Protein AF-A0A7Y5LWD9-F1 (afdb_monomer)

Solvent-accessible surface area (backbone atoms only — not comparable to full-atom values): 9262 Å² total; per-residue (Å²): 144,71,67,71,62,54,54,54,53,51,53,52,52,52,51,53,52,51,50,48,66,66,46,44,62,55,53,50,66,75,72,51,78,76,96,80,58,68,67,54,58,55,52,51,52,53,53,57,58,59,61,57,63,60,64,66,59,60,58,64,62,68,70,67,80,68,74,78,78,76,84,79,78,91,72,81,89,80,76,89,75,74,84,72,80,77,86,61,84,90,64,80,58,95,77,61,45,60,67,54,40,52,49,50,25,51,55,25,51,76,68,65,37,29,59,63,19,38,53,40,38,49,52,30,36,73,75,31,61,88,37,74,57,20,56,52,36,62,74,45,41,65,59,33,48,56,49,39,75,75,112

pLDDT: mean 72.08, std 19.01, range [40.81, 95.5]

Secondary structure (DSSP, 8-state):
--SHHHHHHHHHHHHHHHHHHHHHHHHHHHH---TT-THHHHHHHHHHHHHHHHHHHHHHHHTTS-----------------------TT---TT--HHHHHHHHHHHHHTT-HHHHHHHHHHHHHH-TTSHHHHHHHHHHHHHHHHHHH-

Structure (mmCIF, N/CA/C/O backbone):
data_AF-A0A7Y5LWD9-F1
#
_entry.id   AF-A0A7Y5LWD9-F1
#
loop_
_atom_site.group_PDB
_atom_site.id
_atom_site.type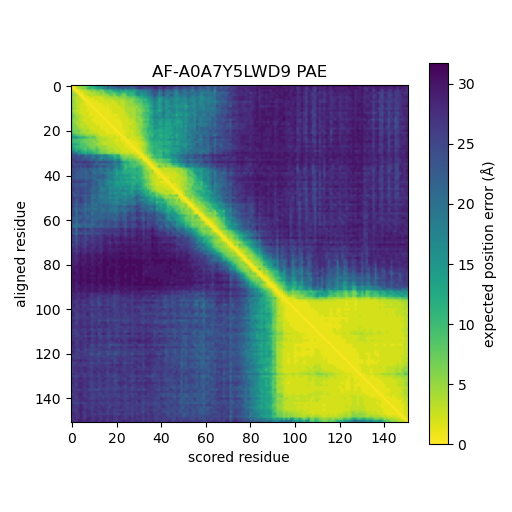_symbol
_atom_site.label_atom_id
_atom_site.label_alt_id
_atom_site.label_comp_id
_atom_site.label_asym_id
_atom_site.label_entity_id
_atom_site.label_seq_id
_atom_site.pdbx_PDB_ins_code
_atom_site.Cartn_x
_atom_site.Cartn_y
_atom_site.Cartn_z
_atom_site.occupancy
_atom_site.B_iso_or_equiv
_atom_site.auth_seq_id
_atom_site.auth_comp_id
_atom_site.auth_asym_id
_atom_site.auth_atom_id
_atom_site.pdbx_PDB_model_num
ATOM 1 N N . MET A 1 1 ? 28.556 -19.874 26.754 1.00 56.81 1 MET A N 1
ATOM 2 C CA . MET A 1 1 ? 27.466 -20.581 27.459 1.00 56.81 1 MET A CA 1
ATOM 3 C C . MET A 1 1 ? 26.129 -19.807 27.447 1.00 56.81 1 MET A C 1
ATOM 5 O O . MET A 1 1 ? 25.475 -19.785 28.466 1.00 56.81 1 MET A O 1
ATOM 9 N N . ARG A 1 2 ? 25.691 -19.160 26.341 1.00 56.38 2 ARG A N 1
ATOM 10 C CA . ARG A 1 2 ? 24.376 -18.448 26.298 1.00 56.38 2 ARG A CA 1
ATOM 11 C C . ARG A 1 2 ? 23.662 -18.389 24.928 1.00 56.38 2 ARG A C 1
ATOM 13 O O . ARG A 1 2 ? 22.727 -17.622 24.764 1.00 56.38 2 ARG A O 1
ATOM 20 N N . ARG A 1 3 ? 24.092 -19.155 23.914 1.00 55.94 3 ARG A N 1
ATOM 21 C CA . ARG A 1 3 ? 23.365 -19.238 22.620 1.00 55.94 3 ARG A CA 1
ATOM 22 C C . ARG A 1 3 ? 22.428 -20.448 22.549 1.00 55.94 3 ARG A C 1
ATOM 24 O O . ARG A 1 3 ? 21.349 -20.339 21.987 1.00 55.94 3 ARG A O 1
ATOM 31 N N . ALA A 1 4 ? 22.810 -21.563 23.176 1.00 61.28 4 ALA A N 1
ATOM 32 C CA . ALA A 1 4 ? 21.995 -22.777 23.209 1.00 61.28 4 ALA A CA 1
ATOM 33 C C . ALA A 1 4 ? 20.732 -22.622 24.078 1.00 61.28 4 ALA A C 1
ATOM 35 O O . ALA A 1 4 ? 19.678 -23.106 23.695 1.00 61.28 4 ALA A O 1
ATOM 36 N N . GLU A 1 5 ? 20.814 -21.891 25.195 1.00 66.19 5 GLU A N 1
ATOM 37 C CA . GLU A 1 5 ? 19.674 -21.682 26.105 1.00 66.19 5 GLU A CA 1
ATOM 38 C C . GLU A 1 5 ? 18.588 -20.785 25.496 1.00 66.19 5 GLU A C 1
ATOM 40 O O . GLU A 1 5 ? 17.401 -21.007 25.715 1.00 66.19 5 GLU A O 1
ATOM 45 N N . ALA A 1 6 ? 18.974 -19.803 24.674 1.00 68.06 6 ALA A N 1
ATOM 46 C CA . ALA A 1 6 ? 18.013 -18.935 24.000 1.00 68.06 6 ALA A CA 1
ATOM 47 C C . ALA A 1 6 ? 17.120 -19.732 23.031 1.00 68.06 6 ALA A C 1
ATOM 49 O O . ALA A 1 6 ? 15.909 -19.529 23.002 1.00 68.06 6 ALA A O 1
ATOM 50 N N . ALA A 1 7 ? 17.698 -20.681 22.287 1.00 70.69 7 ALA A N 1
ATOM 51 C CA . ALA A 1 7 ? 16.959 -21.491 21.320 1.00 70.69 7 ALA A CA 1
ATOM 52 C C . ALA A 1 7 ? 15.895 -22.381 21.985 1.00 70.69 7 ALA A C 1
ATOM 54 O O . ALA A 1 7 ? 14.776 -22.485 21.482 1.00 70.69 7 ALA A O 1
ATOM 55 N N . THR A 1 8 ? 16.202 -22.975 23.141 1.00 78.12 8 THR A N 1
ATOM 56 C CA . THR A 1 8 ? 15.238 -23.778 23.907 1.00 78.12 8 THR A CA 1
ATOM 57 C C . THR A 1 8 ? 14.113 -22.929 24.485 1.00 78.12 8 THR A C 1
ATOM 59 O O . THR A 1 8 ? 12.958 -23.343 24.417 1.00 78.12 8 THR A O 1
ATOM 62 N N . PHE A 1 9 ? 14.409 -21.724 24.982 1.00 78.69 9 PHE A N 1
ATOM 63 C CA . PHE A 1 9 ? 13.369 -20.799 25.442 1.00 78.69 9 PHE A CA 1
ATOM 64 C C . PHE A 1 9 ? 12.397 -20.420 24.319 1.00 78.69 9 PHE A C 1
ATOM 66 O O . PHE A 1 9 ? 11.184 -20.474 24.522 1.00 78.69 9 PHE A O 1
ATOM 73 N N . PHE A 1 10 ? 12.904 -20.111 23.121 1.00 79.00 10 PHE A N 1
ATOM 74 C CA . PHE A 1 10 ? 12.049 -19.808 21.970 1.00 79.00 10 PHE A CA 1
ATOM 75 C C . PHE A 1 10 ? 11.196 -21.006 21.544 1.00 79.00 10 PHE A C 1
ATOM 77 O O . PHE A 1 10 ? 10.009 -20.835 21.273 1.00 79.00 10 PHE A O 1
ATOM 84 N N . ALA A 1 11 ? 11.760 -22.216 21.536 1.00 80.06 11 ALA A N 1
ATOM 85 C CA . ALA A 1 11 ? 11.021 -23.424 21.177 1.00 80.06 11 ALA A CA 1
ATOM 86 C C . ALA A 1 11 ? 9.883 -23.732 22.168 1.00 80.06 11 ALA A C 1
ATOM 88 O O . ALA A 1 11 ? 8.767 -24.044 21.751 1.00 80.06 11 ALA A O 1
ATOM 89 N N . VAL A 1 12 ? 10.136 -23.593 23.474 1.00 86.38 12 VAL A N 1
ATOM 90 C CA . VAL A 1 12 ? 9.121 -23.817 24.518 1.00 86.38 12 VAL A CA 1
ATOM 91 C C . VAL A 1 12 ? 8.019 -22.761 24.446 1.00 86.38 12 VAL A C 1
ATOM 93 O O . VAL A 1 12 ? 6.838 -23.101 24.514 1.00 86.38 12 VAL A O 1
ATOM 96 N N . LEU A 1 13 ? 8.382 -21.490 24.254 1.00 86.00 13 LEU A N 1
ATOM 97 C CA . LEU A 1 13 ? 7.414 -20.399 24.159 1.00 86.00 13 LEU A CA 1
ATOM 98 C C . LEU A 1 13 ? 6.533 -20.534 22.907 1.00 86.00 13 LEU A C 1
ATOM 100 O O . LEU A 1 13 ? 5.315 -20.385 22.994 1.00 86.00 13 LEU A O 1
ATOM 104 N N . ALA A 1 14 ? 7.128 -20.895 21.765 1.00 83.75 14 ALA A N 1
ATOM 105 C CA . ALA A 1 14 ? 6.396 -21.165 20.530 1.00 83.75 14 ALA A CA 1
ATOM 106 C C . ALA A 1 14 ? 5.431 -22.353 20.683 1.00 83.75 14 ALA A C 1
ATOM 108 O O . ALA A 1 14 ? 4.276 -22.261 20.266 1.00 83.75 14 ALA A O 1
ATOM 109 N N . GLY A 1 15 ? 5.865 -23.436 21.337 1.00 87.69 15 GLY A N 1
ATOM 110 C CA . GLY A 1 15 ? 5.011 -24.590 21.627 1.00 87.69 15 GLY A CA 1
ATOM 111 C C . GLY A 1 15 ? 3.833 -24.246 22.543 1.00 87.69 15 GLY A C 1
ATOM 112 O O . GLY A 1 15 ? 2.701 -24.638 22.265 1.00 87.69 15 GLY A O 1
ATOM 113 N N . ALA A 1 16 ? 4.068 -23.458 23.596 1.00 85.81 16 ALA A N 1
ATOM 114 C CA . ALA A 1 16 ? 3.017 -23.009 24.508 1.00 85.81 16 ALA A CA 1
ATOM 115 C C . ALA A 1 16 ? 2.000 -22.084 23.818 1.00 85.81 16 ALA A C 1
ATOM 117 O O . ALA A 1 16 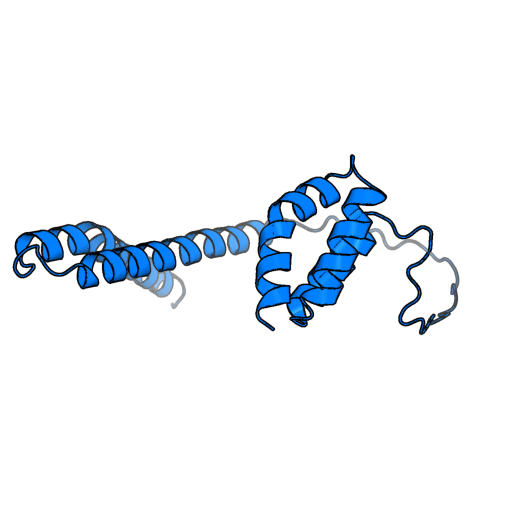? 0.793 -22.248 24.004 1.00 85.81 16 ALA A O 1
ATOM 118 N N . MET A 1 17 ? 2.465 -21.152 22.978 1.00 86.31 17 MET A N 1
ATOM 119 C CA . MET A 1 17 ? 1.579 -20.289 22.190 1.00 86.31 17 MET A CA 1
ATOM 120 C C . MET A 1 17 ? 0.751 -21.089 21.183 1.00 86.31 17 MET A C 1
ATOM 122 O O . MET A 1 17 ? -0.446 -20.845 21.053 1.00 86.31 17 MET A O 1
ATOM 126 N N . PHE A 1 18 ? 1.355 -22.077 20.518 1.00 81.81 18 PHE A N 1
ATOM 127 C CA . PHE A 1 18 ? 0.642 -22.962 19.601 1.00 81.81 18 PHE A CA 1
ATOM 128 C C . PHE A 1 18 ? -0.443 -23.767 20.327 1.00 81.81 18 PHE A C 1
ATOM 130 O O . PHE A 1 18 ? -1.580 -23.837 19.863 1.00 81.81 18 PHE A O 1
ATOM 137 N N . LEU A 1 19 ? -0.131 -24.306 21.509 1.00 82.00 19 LEU A N 1
ATOM 138 C CA . LEU A 1 19 ? -1.099 -25.042 22.320 1.00 82.00 19 LEU A CA 1
ATOM 139 C C . LEU A 1 19 ? -2.279 -24.151 22.742 1.00 82.00 19 LEU A C 1
ATOM 141 O O . LEU A 1 19 ? -3.429 -24.565 22.618 1.00 82.00 19 LEU A O 1
ATOM 145 N N . LEU A 1 20 ? -2.010 -22.915 23.181 1.00 78.06 20 LEU A N 1
ATOM 146 C CA . LEU A 1 20 ? -3.047 -21.936 23.528 1.00 78.06 20 LEU A CA 1
ATOM 147 C C . LEU A 1 20 ? -3.902 -21.542 22.319 1.00 78.06 20 LEU A C 1
ATOM 149 O O . LEU A 1 20 ? -5.113 -21.389 22.452 1.00 78.06 20 LEU A O 1
ATOM 153 N N . MET A 1 21 ? -3.296 -21.422 21.138 1.00 82.12 21 MET A N 1
ATOM 154 C CA . MET A 1 21 ? -4.005 -21.073 19.909 1.00 82.12 21 MET A CA 1
ATOM 155 C C . MET A 1 21 ? -4.946 -22.194 19.444 1.00 82.12 21 MET A C 1
ATOM 157 O O . MET A 1 21 ? -6.048 -21.912 18.981 1.00 82.12 21 MET A O 1
ATOM 161 N N . VAL A 1 22 ? -4.542 -23.461 19.596 1.00 79.56 22 VAL A N 1
ATOM 162 C CA . VAL A 1 22 ? -5.346 -24.623 19.178 1.00 79.56 22 VAL A CA 1
ATOM 163 C C . VAL A 1 22 ? -6.400 -24.995 20.226 1.00 79.56 22 VAL A C 1
ATOM 165 O O . VAL A 1 22 ? -7.535 -25.308 19.874 1.00 79.56 22 VAL A O 1
ATOM 168 N N . MET A 1 23 ? -6.056 -24.950 21.516 1.00 78.44 23 MET A N 1
ATOM 169 C CA . MET A 1 23 ? -6.958 -25.362 22.601 1.00 78.44 23 MET A CA 1
ATOM 170 C C . MET A 1 23 ? -7.850 -24.228 23.116 1.00 78.44 23 MET A C 1
ATOM 172 O O . MET A 1 23 ? -8.925 -24.502 23.646 1.00 78.44 23 MET A O 1
ATOM 176 N N . GLY A 1 24 ? -7.458 -22.964 22.943 1.00 77.31 24 GLY A N 1
ATOM 177 C CA . GLY A 1 24 ? -8.229 -21.797 23.388 1.00 77.31 24 GLY A CA 1
ATOM 178 C C . GLY A 1 24 ? -9.665 -21.756 22.846 1.00 77.31 24 GLY A C 1
ATOM 179 O O . GLY A 1 24 ? -10.595 -21.608 23.641 1.00 77.31 24 GLY A O 1
ATOM 180 N N . PRO A 1 25 ? -9.892 -21.961 21.534 1.00 72.62 25 PRO A N 1
ATOM 181 C CA . PRO A 1 25 ? -11.237 -21.996 20.964 1.00 72.62 25 PRO A CA 1
ATOM 182 C C . PRO A 1 25 ? -12.084 -23.152 21.506 1.00 72.62 25 PRO A C 1
ATOM 184 O O . PRO A 1 25 ? -13.268 -22.969 21.772 1.00 72.62 25 PRO A O 1
ATOM 187 N N . VAL A 1 26 ? -11.479 -24.327 21.720 1.00 74.44 26 VAL A N 1
ATOM 188 C CA . VAL A 1 26 ? -12.167 -25.507 22.273 1.00 74.44 26 VAL A CA 1
ATOM 189 C C . VAL A 1 26 ? -12.585 -25.255 23.721 1.00 74.44 26 VAL A C 1
ATOM 191 O O . VAL A 1 26 ? -13.698 -25.596 24.112 1.00 74.44 26 VAL A O 1
ATOM 194 N N . PHE A 1 27 ? -11.728 -24.601 24.506 1.00 72.44 27 PHE A N 1
ATOM 195 C CA . PHE A 1 27 ? -12.013 -24.263 25.899 1.00 72.44 27 PHE A CA 1
ATOM 196 C C . PHE A 1 27 ? -13.117 -23.204 26.021 1.00 72.44 27 PHE A C 1
ATOM 198 O O . PHE A 1 27 ? -14.021 -23.341 26.842 1.00 72.44 27 PHE A O 1
ATOM 205 N N . LEU A 1 28 ? -13.095 -22.186 25.153 1.00 67.50 28 LEU A N 1
ATOM 206 C CA . LEU A 1 28 ? -14.156 -21.178 25.057 1.00 67.50 28 LEU A CA 1
ATOM 207 C C . LEU A 1 28 ? -15.486 -21.773 24.583 1.00 67.50 28 LEU A C 1
ATOM 209 O O . LEU A 1 28 ? -16.540 -21.309 25.004 1.00 67.50 28 LEU A O 1
ATOM 213 N N . TYR A 1 29 ? -15.449 -22.808 23.744 1.00 66.25 29 TYR A N 1
ATOM 214 C CA . TYR A 1 29 ? -16.648 -23.514 23.297 1.00 66.25 29 TYR A CA 1
ATOM 215 C C . TYR A 1 29 ? -17.215 -24.449 24.379 1.00 66.25 29 TYR A C 1
ATOM 217 O O . TYR A 1 29 ? -18.428 -24.545 24.531 1.00 66.25 29 TYR A O 1
ATOM 225 N N . ALA A 1 30 ? -16.352 -25.110 25.159 1.00 68.88 30 ALA A N 1
ATOM 226 C CA . ALA A 1 30 ? -16.757 -26.045 26.211 1.00 68.88 30 ALA A CA 1
ATOM 227 C C . ALA A 1 30 ? -17.245 -25.357 27.501 1.00 68.88 30 ALA A C 1
ATOM 229 O O . ALA A 1 30 ? -18.069 -25.927 28.214 1.00 68.88 30 ALA A O 1
ATOM 230 N N . PHE A 1 31 ? -16.757 -24.147 27.801 1.00 68.81 31 PHE A N 1
ATOM 231 C CA . PHE A 1 31 ? -17.071 -23.411 29.036 1.00 68.81 31 PHE A CA 1
ATOM 232 C C . PHE A 1 31 ? -17.699 -22.023 28.801 1.00 68.81 31 PHE A C 1
ATOM 234 O O . PHE A 1 31 ? -17.838 -21.240 29.741 1.00 68.81 31 PHE A O 1
ATOM 241 N N . GLY A 1 32 ? -18.076 -21.695 27.563 1.00 56.28 32 GLY A N 1
ATOM 242 C CA . GLY A 1 32 ? -18.662 -20.400 27.216 1.00 56.28 32 GLY A CA 1
ATOM 243 C C . GLY A 1 32 ? -20.118 -20.247 27.688 1.00 56.28 32 GLY A C 1
ATOM 244 O O . GLY A 1 32 ? -20.910 -21.180 27.533 1.00 56.28 32 GLY A O 1
ATOM 245 N N . PRO A 1 33 ? -20.510 -19.084 28.245 1.00 55.41 33 PRO A N 1
ATOM 246 C CA . PRO A 1 33 ? -21.897 -18.811 28.611 1.00 55.41 33 PRO A CA 1
ATOM 247 C C . PRO A 1 33 ? -22.824 -18.779 27.382 1.00 55.41 33 PRO A C 1
ATOM 249 O O . PRO A 1 33 ? -22.405 -18.478 26.267 1.00 55.41 33 PRO A O 1
ATOM 252 N N . SER A 1 34 ? -24.095 -19.115 27.633 1.00 56.25 34 SER A N 1
ATOM 253 C CA . SER A 1 34 ? -25.217 -19.272 26.692 1.00 56.25 34 SER A CA 1
ATOM 254 C C . SER A 1 34 ? -25.130 -18.431 25.401 1.00 56.25 34 SER A C 1
ATOM 256 O O . SER A 1 34 ? -25.007 -17.209 25.442 1.00 56.25 34 SER A O 1
ATOM 258 N N . ALA A 1 35 ? -25.305 -19.117 24.266 1.00 56.41 35 ALA A N 1
ATOM 259 C CA . ALA A 1 35 ? -25.050 -18.744 22.869 1.00 56.41 35 ALA A CA 1
ATOM 260 C C . ALA A 1 35 ? -25.770 -17.505 22.273 1.00 56.41 35 ALA A C 1
ATOM 262 O O . ALA A 1 35 ? -25.863 -17.395 21.052 1.00 56.41 35 ALA A O 1
ATOM 263 N N . ASN A 1 36 ? -26.273 -16.567 23.080 1.00 58.41 36 ASN A N 1
ATOM 264 C CA . ASN A 1 36 ? -27.046 -15.417 22.595 1.00 58.41 36 ASN A CA 1
ATOM 265 C C . ASN A 1 36 ? -26.280 -14.083 22.549 1.00 58.41 36 ASN A C 1
ATOM 267 O O . ASN A 1 36 ? -26.817 -13.099 22.039 1.00 58.41 36 ASN A O 1
ATOM 271 N N . ASP A 1 37 ? -25.027 -14.030 23.013 1.00 60.66 37 ASP A N 1
ATOM 272 C CA . ASP A 1 37 ? -24.240 -12.794 23.005 1.00 60.66 37 ASP A CA 1
ATOM 273 C C . ASP A 1 37 ? -23.351 -12.668 21.760 1.00 60.66 37 ASP A C 1
ATOM 275 O O . ASP A 1 37 ? -22.230 -13.177 21.679 1.00 60.66 37 ASP A O 1
ATOM 279 N N . ARG A 1 38 ? -23.853 -11.912 20.776 1.00 57.41 38 ARG A N 1
ATOM 280 C CA . ARG A 1 38 ? -23.153 -11.538 19.527 1.00 57.41 38 ARG A CA 1
ATOM 281 C C . ARG A 1 38 ? -21.794 -10.862 19.767 1.00 57.41 38 ARG A C 1
ATOM 283 O O . ARG A 1 38 ? -20.933 -10.878 18.889 1.00 57.41 38 ARG A O 1
ATOM 290 N N . SER A 1 39 ? -21.585 -10.322 20.965 1.00 60.62 39 SER A N 1
ATOM 291 C CA . SER A 1 39 ? -20.337 -9.727 21.448 1.00 60.62 39 SER A CA 1
ATOM 292 C C . SER A 1 39 ? -19.149 -10.701 21.398 1.00 60.62 39 SER A C 1
ATOM 294 O O . SER A 1 39 ? -18.030 -10.285 21.103 1.00 60.62 39 SER A O 1
ATOM 296 N N . PHE A 1 40 ? -19.379 -12.006 21.598 1.00 60.38 40 PHE A N 1
ATOM 297 C CA . PHE A 1 40 ? -18.308 -13.011 21.569 1.00 60.38 40 PHE A CA 1
ATOM 298 C C . PHE A 1 40 ? -17.846 -13.372 20.155 1.00 60.38 40 PHE A C 1
ATOM 300 O O . PHE A 1 40 ? -16.663 -13.638 19.955 1.00 60.38 40 PHE A O 1
ATOM 307 N N . LEU A 1 41 ? -18.739 -13.322 19.160 1.00 60.03 41 LEU A N 1
ATOM 308 C CA . LEU A 1 41 ? -18.357 -13.535 17.760 1.00 60.03 41 LEU A CA 1
ATOM 309 C C . LEU A 1 41 ? -17.447 -12.406 17.267 1.00 60.03 41 LEU A C 1
ATOM 311 O O . LEU A 1 41 ? -16.425 -12.673 16.643 1.00 60.03 41 LEU A O 1
ATOM 315 N N . LEU A 1 42 ? -17.769 -11.156 17.610 1.00 61.38 42 LEU A N 1
ATOM 316 C CA . LEU A 1 42 ? -16.926 -10.004 17.279 1.00 61.38 42 LEU A CA 1
ATOM 317 C C . LEU A 1 42 ? -15.559 -10.077 17.967 1.00 61.38 42 LEU A C 1
ATOM 319 O O . LEU A 1 42 ? -14.545 -9.833 17.317 1.00 61.38 42 LEU A O 1
ATOM 323 N N . LEU A 1 43 ? -15.509 -10.472 19.244 1.00 61.75 43 LEU A N 1
ATOM 324 C CA . LEU A 1 43 ? -14.243 -10.630 19.964 1.00 61.75 43 LEU A CA 1
ATOM 325 C C . LEU A 1 43 ? -13.396 -11.786 19.399 1.00 61.75 43 LEU A C 1
ATOM 327 O O . LEU A 1 43 ? -12.181 -11.651 19.257 1.00 61.75 43 LEU A O 1
ATOM 331 N N . GLY A 1 44 ? -14.036 -12.897 19.019 1.00 60.50 44 GLY A N 1
ATOM 332 C CA . GLY A 1 44 ? -13.384 -14.033 18.366 1.00 60.50 44 GLY A CA 1
ATOM 333 C C . GLY A 1 44 ? -12.787 -13.666 17.005 1.00 60.50 44 GLY A C 1
ATOM 334 O O . GLY A 1 44 ? -11.631 -13.990 16.739 1.00 60.50 44 GLY A O 1
ATOM 335 N N . PHE A 1 45 ? -13.525 -12.925 16.170 1.00 63.97 45 PHE A N 1
ATOM 336 C CA . PHE A 1 45 ? -13.015 -12.425 14.886 1.00 63.97 45 PHE A CA 1
ATOM 337 C C . PHE A 1 45 ? -11.898 -11.389 15.057 1.00 63.97 45 PHE A C 1
ATOM 339 O O . PHE A 1 45 ? -10.922 -11.422 14.308 1.00 63.97 45 PHE A O 1
ATOM 346 N N . LEU A 1 46 ? -11.994 -10.512 16.062 1.00 63.34 46 LEU A N 1
ATOM 347 C CA . LEU A 1 46 ? -10.942 -9.545 16.385 1.00 63.34 46 LEU A CA 1
ATOM 348 C C . LEU A 1 46 ? -9.632 -10.257 16.769 1.00 63.34 46 LEU A C 1
ATOM 350 O O . LEU A 1 46 ? -8.565 -9.903 16.271 1.00 63.34 46 LEU A O 1
ATOM 354 N N . MET A 1 47 ? -9.711 -11.304 17.596 1.00 60.16 47 MET A N 1
ATOM 355 C CA . MET A 1 47 ? -8.540 -12.092 17.997 1.00 60.16 47 MET A CA 1
ATOM 356 C C . MET A 1 47 ? -7.974 -12.936 16.846 1.00 60.16 47 MET A C 1
ATOM 358 O O . MET A 1 47 ? -6.754 -13.043 16.709 1.00 60.16 47 MET A O 1
ATOM 362 N N . LEU A 1 48 ? -8.828 -13.468 15.963 1.00 56.84 48 LEU A N 1
ATOM 363 C CA . LEU A 1 48 ? -8.396 -14.207 14.772 1.00 56.84 48 LEU A CA 1
ATOM 364 C C . LEU A 1 48 ? -7.675 -13.299 13.754 1.00 56.84 48 LEU A C 1
ATOM 366 O O . LEU A 1 48 ? -6.715 -13.730 13.116 1.00 56.84 48 LEU A O 1
ATOM 370 N N . GLY A 1 49 ? -8.092 -12.033 13.637 1.00 55.94 49 GLY A N 1
ATOM 371 C CA . GLY A 1 49 ? -7.463 -11.048 12.752 1.00 55.94 49 GLY A CA 1
ATOM 372 C C . GLY A 1 49 ? -6.070 -10.603 13.209 1.00 55.94 49 GLY A C 1
ATOM 373 O O . GLY A 1 49 ? -5.177 -10.427 12.381 1.00 55.94 49 GLY A O 1
ATOM 374 N N . ILE A 1 50 ? -5.844 -10.473 14.521 1.00 56.97 50 ILE A N 1
ATOM 375 C CA . ILE A 1 50 ? -4.548 -10.033 15.068 1.00 56.97 50 ILE A CA 1
ATOM 376 C C . ILE A 1 50 ? -3.499 -11.161 14.999 1.00 56.97 50 ILE A C 1
ATOM 378 O O . ILE A 1 50 ? -2.321 -10.897 14.754 1.00 56.97 50 ILE A O 1
ATOM 382 N N . GLY A 1 51 ? -3.914 -12.428 15.126 1.00 49.34 51 GLY A N 1
ATOM 383 C CA . GLY A 1 51 ? -3.006 -13.584 15.105 1.00 49.34 51 GLY A CA 1
ATOM 384 C C . GLY A 1 51 ? -2.297 -13.839 13.766 1.00 49.34 51 GLY A C 1
ATOM 385 O O . GLY A 1 51 ? -1.164 -14.315 13.760 1.00 49.34 51 GLY A O 1
ATOM 386 N N . GLN A 1 52 ? -2.904 -13.491 12.623 1.00 51.19 52 GLN A N 1
ATOM 387 C CA . GLN A 1 52 ? -2.287 -13.742 11.309 1.00 51.19 52 GLN A CA 1
ATOM 388 C C . GLN A 1 52 ? -1.261 -12.683 10.879 1.00 51.19 52 GLN A C 1
ATOM 390 O O . GLN A 1 52 ? -0.353 -12.993 10.106 1.00 51.19 52 GLN A O 1
ATOM 395 N N . GLY A 1 53 ? -1.343 -11.457 11.409 1.00 48.41 53 GLY A N 1
ATOM 396 C CA . GLY A 1 53 ? -0.399 -10.384 11.074 1.00 48.41 53 GLY A CA 1
ATOM 397 C C . GLY A 1 53 ? 1.037 -10.662 11.540 1.00 48.41 53 GLY A C 1
ATOM 398 O O . GLY A 1 53 ? 1.993 -10.239 10.891 1.00 48.41 53 GLY A O 1
ATOM 399 N N . ALA A 1 54 ? 1.205 -11.427 12.623 1.00 46.97 54 ALA A N 1
ATOM 400 C CA . ALA A 1 54 ? 2.519 -11.718 13.197 1.00 46.97 54 ALA A CA 1
ATOM 401 C C . ALA A 1 54 ? 3.288 -12.830 12.454 1.00 46.97 54 ALA A C 1
ATOM 403 O O . ALA A 1 54 ? 4.518 -12.794 12.400 1.00 46.97 54 ALA A O 1
ATOM 404 N N . CYS A 1 55 ? 2.602 -13.794 11.826 1.00 46.53 55 CYS A N 1
ATOM 405 C CA . CYS A 1 55 ? 3.273 -14.905 11.137 1.00 46.53 55 CYS A CA 1
ATOM 406 C C . CYS A 1 55 ? 3.944 -14.491 9.815 1.00 46.53 55 CYS A C 1
ATOM 408 O O . CYS A 1 55 ? 4.957 -15.080 9.439 1.00 46.53 55 CYS A O 1
ATOM 410 N N . LEU A 1 56 ? 3.442 -13.461 9.124 1.00 47.06 56 LEU A N 1
ATOM 411 C CA . LEU A 1 56 ? 4.026 -13.001 7.854 1.00 47.06 56 LEU A CA 1
ATOM 412 C C . LEU A 1 56 ? 5.231 -12.061 8.033 1.00 47.06 56 LEU A C 1
ATOM 414 O O . LEU A 1 56 ? 6.037 -11.917 7.113 1.00 47.06 56 LEU A O 1
ATOM 418 N N . PHE A 1 57 ? 5.414 -11.468 9.217 1.00 49.62 57 PHE A N 1
ATOM 419 C CA . PHE A 1 57 ? 6.571 -10.606 9.487 1.00 49.62 57 PHE A CA 1
ATOM 420 C C . PHE A 1 57 ? 7.845 -11.399 9.832 1.00 49.62 57 PHE A C 1
ATOM 422 O O . PHE A 1 57 ? 8.947 -10.953 9.519 1.00 49.62 57 PHE A O 1
ATOM 429 N N . GLY A 1 58 ? 7.714 -12.603 10.404 1.00 45.53 58 GLY A N 1
ATOM 430 C CA . GLY A 1 58 ? 8.859 -13.426 10.821 1.00 45.53 58 GLY A CA 1
ATOM 431 C C . GLY A 1 58 ? 9.669 -14.048 9.675 1.00 45.53 58 GLY A C 1
ATOM 432 O O . GLY A 1 58 ? 10.874 -14.245 9.813 1.00 45.53 58 GLY A O 1
ATOM 433 N N . ILE A 1 59 ? 9.052 -14.319 8.520 1.00 46.19 59 ILE A N 1
ATOM 434 C CA . ILE A 1 59 ? 9.739 -14.982 7.392 1.00 46.19 59 ILE A CA 1
ATOM 435 C C . ILE A 1 59 ? 10.634 -13.994 6.618 1.00 46.19 59 ILE A C 1
ATOM 437 O O . ILE A 1 59 ? 11.681 -14.370 6.092 1.00 46.19 59 ILE A O 1
ATOM 441 N N . SER A 1 60 ? 10.285 -12.704 6.613 1.00 48.78 60 SER A N 1
ATOM 442 C CA . SER A 1 60 ? 11.030 -11.668 5.882 1.00 48.78 60 SER A CA 1
ATOM 443 C C . SER A 1 60 ? 12.402 -11.343 6.494 1.00 48.78 60 SER A C 1
ATOM 445 O O . SER A 1 60 ? 13.269 -10.820 5.796 1.00 48.78 60 SER A O 1
ATOM 447 N N . ALA A 1 61 ? 12.625 -11.661 7.775 1.00 50.53 61 ALA A N 1
ATOM 448 C CA . ALA A 1 61 ? 13.915 -11.444 8.433 1.00 50.53 61 ALA A CA 1
ATOM 449 C C . ALA A 1 61 ? 14.949 -12.531 8.081 1.00 50.53 61 ALA A C 1
ATOM 451 O O . ALA A 1 61 ? 16.132 -12.233 7.962 1.00 50.53 61 ALA A O 1
ATOM 452 N N . ILE A 1 62 ? 14.508 -13.770 7.838 1.00 52.94 62 ILE A N 1
ATOM 453 C CA . ILE A 1 62 ? 15.409 -14.914 7.613 1.00 52.94 62 ILE A CA 1
ATOM 454 C C . ILE A 1 62 ? 15.931 -14.954 6.166 1.00 52.94 62 ILE A C 1
ATOM 456 O O . ILE A 1 62 ? 17.038 -15.419 5.914 1.00 52.94 62 ILE A O 1
ATOM 460 N N . LEU A 1 63 ? 15.195 -14.394 5.201 1.00 52.22 63 LEU A N 1
ATOM 461 C CA . LEU A 1 63 ? 15.641 -14.321 3.801 1.00 52.22 63 LEU A CA 1
ATOM 462 C C . LEU A 1 63 ? 16.622 -13.170 3.509 1.00 52.22 63 LEU A C 1
ATOM 464 O O . LEU A 1 63 ? 17.158 -13.106 2.404 1.00 52.22 63 LEU A O 1
ATOM 468 N N . ARG A 1 64 ? 16.885 -12.270 4.469 1.00 46.06 64 ARG A N 1
ATOM 469 C CA . ARG A 1 64 ? 17.771 -11.109 4.264 1.00 46.06 64 ARG A CA 1
ATOM 470 C C . ARG A 1 64 ? 19.236 -11.356 4.648 1.00 46.06 64 ARG A C 1
ATOM 472 O O . ARG A 1 64 ? 20.090 -10.584 4.231 1.00 46.06 64 ARG A O 1
ATOM 479 N N . GLU A 1 65 ? 19.548 -12.436 5.363 1.00 47.62 65 GLU A N 1
ATOM 480 C CA . GLU A 1 65 ? 20.928 -12.753 5.780 1.00 47.62 65 GLU A CA 1
ATOM 481 C C . GLU A 1 65 ? 21.696 -13.652 4.785 1.00 47.62 65 GLU A C 1
ATOM 483 O O . GLU A 1 65 ? 22.875 -13.924 4.988 1.00 47.62 65 GLU A O 1
ATOM 488 N N . GLY A 1 66 ? 21.065 -14.099 3.690 1.00 45.41 66 GLY A N 1
ATOM 489 C CA . GLY A 1 66 ? 21.668 -15.046 2.736 1.00 45.41 66 GLY A CA 1
ATOM 490 C C . GLY A 1 66 ? 22.271 -14.453 1.456 1.00 45.41 66 GLY A C 1
ATOM 491 O O . GLY A 1 66 ? 22.882 -15.189 0.683 1.00 45.41 66 GLY A O 1
ATOM 492 N N . ALA A 1 67 ? 22.108 -13.154 1.188 1.00 45.03 67 ALA A N 1
ATOM 493 C CA . ALA A 1 67 ? 22.633 -12.541 -0.033 1.00 45.03 67 ALA A CA 1
ATOM 494 C C . ALA A 1 67 ? 24.094 -12.116 0.169 1.00 45.03 67 ALA A C 1
ATOM 496 O O . ALA A 1 67 ? 24.388 -10.966 0.484 1.00 45.03 67 ALA A O 1
ATOM 497 N N . ALA A 1 68 ? 24.999 -13.081 0.004 1.00 50.44 68 ALA A N 1
ATOM 498 C CA . ALA A 1 68 ? 26.424 -12.841 -0.158 1.00 50.44 68 ALA A CA 1
ATOM 499 C C . ALA A 1 68 ? 26.660 -11.817 -1.280 1.00 50.44 68 ALA A C 1
ATOM 501 O O . ALA A 1 68 ? 26.294 -12.035 -2.435 1.00 50.44 68 ALA A O 1
ATOM 502 N N . GLU A 1 69 ? 27.252 -10.693 -0.899 1.00 47.53 69 GLU A N 1
ATOM 503 C CA . GLU A 1 69 ? 27.664 -9.591 -1.758 1.00 47.53 69 GLU A CA 1
ATOM 504 C C . GLU A 1 69 ? 28.808 -10.065 -2.679 1.00 47.53 69 GLU A C 1
ATOM 506 O O . GLU A 1 69 ? 29.879 -10.428 -2.180 1.00 47.53 69 GLU A O 1
ATOM 511 N N . PRO A 1 70 ? 28.629 -10.132 -4.013 1.00 49.12 70 PRO A N 1
ATOM 512 C CA . PRO A 1 70 ? 29.753 -10.354 -4.904 1.00 49.12 70 PRO A CA 1
ATOM 513 C C . PRO A 1 70 ? 30.616 -9.091 -4.927 1.00 49.12 70 PRO A C 1
ATOM 515 O O . PRO A 1 70 ? 30.136 -7.997 -5.221 1.00 49.12 70 PRO A O 1
ATOM 518 N N . ALA A 1 71 ? 31.897 -9.280 -4.611 1.00 51.06 71 ALA A N 1
ATOM 519 C CA . ALA A 1 71 ? 32.951 -8.277 -4.622 1.00 51.06 71 ALA A CA 1
ATOM 520 C C . ALA A 1 71 ? 32.830 -7.311 -5.814 1.00 51.06 71 ALA A C 1
ATOM 522 O O . ALA A 1 71 ? 33.007 -7.688 -6.974 1.00 51.06 71 ALA A O 1
ATOM 523 N N . GLN A 1 72 ? 32.540 -6.052 -5.498 1.00 56.62 72 GLN A N 1
ATOM 524 C CA . GLN A 1 72 ? 32.476 -4.954 -6.447 1.00 56.62 72 GLN A CA 1
ATOM 525 C C . GLN A 1 72 ? 33.914 -4.554 -6.834 1.00 56.62 72 GLN A C 1
ATOM 527 O O . GLN A 1 72 ? 34.702 -4.199 -5.952 1.00 56.62 72 GLN A O 1
ATOM 532 N N . PRO A 1 73 ? 34.313 -4.644 -8.118 1.00 52.62 73 PRO A N 1
ATOM 533 C CA . PRO A 1 73 ? 35.668 -4.311 -8.531 1.00 52.62 73 PRO A CA 1
ATOM 534 C C . PRO A 1 73 ? 35.903 -2.804 -8.401 1.00 52.62 73 PRO A C 1
ATOM 536 O O . PRO A 1 73 ? 35.179 -1.984 -8.964 1.00 52.62 73 PRO A O 1
ATOM 539 N N . ALA A 1 74 ? 36.952 -2.458 -7.657 1.00 55.03 74 ALA A N 1
ATOM 540 C CA . ALA A 1 74 ? 37.524 -1.124 -7.603 1.00 55.03 74 ALA A CA 1
ATOM 541 C C . ALA A 1 74 ? 38.004 -0.734 -9.008 1.00 55.03 74 ALA A C 1
ATOM 543 O O . ALA A 1 74 ? 39.008 -1.246 -9.501 1.00 55.03 74 ALA A O 1
ATOM 544 N N . GLY A 1 75 ? 37.259 0.154 -9.661 1.00 48.47 75 GLY A N 1
ATOM 545 C CA . GLY A 1 75 ? 37.510 0.539 -11.041 1.00 48.47 75 GLY A CA 1
ATOM 546 C C . GLY A 1 75 ? 37.003 1.941 -11.343 1.00 48.47 75 GLY A C 1
ATOM 547 O O . GLY A 1 75 ? 35.847 2.122 -11.689 1.00 48.47 75 GLY A O 1
ATOM 548 N N . ALA A 1 76 ? 37.918 2.897 -11.190 1.00 47.69 76 ALA A N 1
ATOM 549 C CA . ALA A 1 76 ? 38.099 4.097 -12.005 1.00 47.69 76 ALA A CA 1
ATOM 550 C C . ALA A 1 76 ? 36.864 4.942 -12.393 1.00 47.69 76 ALA A C 1
ATOM 552 O O . ALA A 1 76 ? 36.153 4.655 -13.346 1.00 47.69 76 ALA A O 1
ATOM 553 N N . GLY A 1 77 ? 36.758 6.096 -11.728 1.00 53.94 77 GLY A N 1
ATOM 554 C CA . GLY A 1 77 ? 36.721 7.407 -12.384 1.00 53.94 77 GLY A CA 1
ATOM 555 C C . GLY A 1 77 ? 35.636 7.659 -13.430 1.00 53.94 77 GLY A C 1
ATOM 556 O O . GLY A 1 77 ? 35.807 7.356 -14.607 1.00 53.94 77 GLY A O 1
ATOM 557 N N . SER A 1 78 ? 34.610 8.406 -13.033 1.00 50.81 78 SER A N 1
ATOM 558 C CA . SER A 1 78 ? 33.992 9.403 -13.909 1.00 50.81 78 SER A CA 1
ATOM 559 C C . SER A 1 78 ? 33.547 10.622 -13.097 1.00 50.81 78 SER A C 1
ATOM 561 O O . SER A 1 78 ? 33.342 10.508 -11.885 1.00 50.81 78 SER A O 1
ATOM 563 N N . PRO A 1 79 ? 33.550 11.809 -13.723 1.00 53.53 79 PRO A N 1
ATOM 564 C CA . PRO A 1 79 ? 33.634 13.098 -13.052 1.00 53.53 79 PRO A CA 1
ATOM 565 C C . PRO A 1 79 ? 32.308 13.482 -12.399 1.00 53.53 79 PRO A C 1
ATOM 567 O O . PRO A 1 79 ? 31.252 13.069 -12.860 1.00 53.53 79 PRO A O 1
ATOM 570 N N . ARG A 1 80 ? 32.406 14.312 -11.351 1.00 56.19 80 ARG A N 1
ATOM 571 C CA . ARG A 1 80 ? 31.353 15.196 -10.829 1.00 56.19 80 ARG A CA 1
ATOM 572 C C . ARG A 1 80 ? 30.315 15.544 -11.904 1.00 56.19 80 ARG A C 1
ATOM 574 O O . ARG A 1 80 ? 30.549 16.437 -12.710 1.00 56.19 80 ARG A O 1
ATOM 581 N N . GLU A 1 81 ? 29.171 14.880 -11.858 1.00 50.59 81 GLU A N 1
ATOM 582 C CA . GLU A 1 81 ? 27.924 15.505 -12.266 1.00 50.59 81 GLU A CA 1
ATOM 583 C C . GLU A 1 81 ? 27.370 16.148 -11.002 1.00 50.59 81 GLU A C 1
ATOM 585 O O . GLU A 1 81 ? 26.855 15.489 -10.096 1.00 50.59 81 GLU A O 1
ATOM 590 N N . ASP A 1 82 ? 27.656 17.443 -10.909 1.00 44.72 82 ASP A N 1
ATOM 591 C CA . ASP A 1 82 ? 26.918 18.458 -10.169 1.00 44.72 82 ASP A CA 1
ATOM 592 C C . ASP A 1 82 ? 25.494 17.967 -9.867 1.00 44.72 82 ASP A C 1
ATOM 594 O O . ASP A 1 82 ? 24.645 17.827 -10.741 1.00 44.72 82 ASP A O 1
ATOM 598 N N . LEU A 1 83 ? 25.199 17.538 -8.643 1.00 52.09 83 LEU A N 1
ATOM 599 C CA . LEU A 1 83 ? 24.783 18.416 -7.551 1.00 52.09 83 LEU A CA 1
ATOM 600 C C . LEU A 1 83 ? 23.927 19.618 -7.992 1.00 52.09 83 LEU A C 1
ATOM 602 O O . LEU A 1 83 ? 24.011 20.701 -7.421 1.00 52.09 83 LEU A O 1
ATOM 606 N N . MET A 1 84 ? 23.056 19.416 -8.976 1.00 46.31 84 MET A N 1
ATOM 6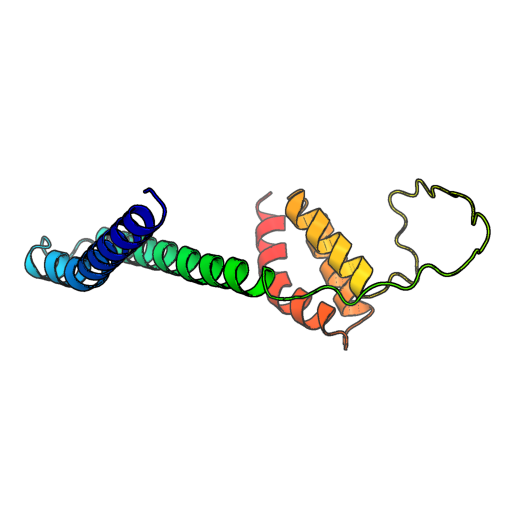07 C CA . MET A 1 84 ? 21.879 20.247 -9.157 1.00 46.31 84 MET A CA 1
ATOM 608 C C . MET A 1 84 ? 20.756 19.632 -8.325 1.00 46.31 84 MET A C 1
ATOM 610 O O . MET A 1 84 ? 19.977 18.793 -8.769 1.00 46.31 84 MET A O 1
ATOM 614 N N . THR A 1 85 ? 20.746 20.020 -7.051 1.00 53.06 85 THR A N 1
ATOM 615 C CA . THR A 1 85 ? 19.616 19.851 -6.142 1.00 53.06 85 THR A CA 1
ATOM 616 C C . THR A 1 85 ? 18.438 20.630 -6.720 1.00 53.06 85 THR A C 1
ATOM 618 O O . THR A 1 85 ? 18.270 21.814 -6.430 1.00 53.06 85 THR A O 1
ATOM 621 N N . ASP A 1 86 ? 17.643 19.983 -7.570 1.00 42.88 86 ASP A N 1
ATOM 622 C CA . ASP A 1 86 ? 16.327 20.480 -7.952 1.00 42.88 86 ASP A CA 1
ATOM 623 C C . ASP A 1 86 ? 15.407 20.351 -6.733 1.00 42.88 86 ASP A C 1
ATOM 625 O O . ASP A 1 86 ? 14.771 19.328 -6.473 1.00 42.88 86 ASP A O 1
ATOM 629 N N . ALA A 1 87 ? 15.415 21.399 -5.913 1.00 46.09 87 ALA A N 1
ATOM 630 C CA . ALA A 1 87 ? 14.428 21.648 -4.879 1.00 46.09 87 ALA A CA 1
ATOM 631 C C . ALA A 1 87 ? 13.094 22.030 -5.547 1.00 46.09 87 ALA A C 1
ATOM 633 O O . ALA A 1 87 ? 12.630 23.162 -5.446 1.00 46.09 87 ALA A O 1
ATOM 634 N N . GLY A 1 88 ? 12.492 21.071 -6.250 1.00 40.81 88 GLY A N 1
ATOM 635 C CA . GLY A 1 88 ? 11.237 21.208 -6.979 1.00 40.81 88 GLY A CA 1
ATOM 636 C C . GLY A 1 88 ? 10.105 20.410 -6.333 1.00 40.81 88 GLY A C 1
ATOM 637 O O . GLY A 1 88 ? 9.624 19.422 -6.881 1.00 40.81 88 GLY A O 1
ATOM 638 N N . ALA A 1 89 ? 9.624 20.843 -5.170 1.00 45.22 89 ALA A N 1
ATOM 639 C CA . ALA A 1 89 ? 8.225 20.587 -4.828 1.00 45.22 89 ALA A CA 1
ATOM 640 C C . ALA A 1 89 ? 7.327 21.503 -5.688 1.00 45.22 89 ALA A C 1
ATOM 642 O O . ALA A 1 89 ? 7.737 22.616 -6.004 1.00 45.22 89 ALA A O 1
ATOM 643 N N . PRO A 1 90 ? 6.052 21.180 -5.947 1.00 46.34 90 PRO A N 1
ATOM 644 C CA . PRO A 1 90 ? 5.451 19.959 -6.449 1.00 46.34 90 PRO A CA 1
ATOM 645 C C . PRO A 1 90 ? 5.077 20.171 -7.933 1.00 46.34 90 PRO A C 1
ATOM 647 O O . PRO A 1 90 ? 3.962 20.569 -8.258 1.00 46.34 90 PRO A O 1
ATOM 650 N N . GLY A 1 91 ? 6.003 19.902 -8.848 1.00 45.56 91 GLY A N 1
ATOM 651 C CA . GLY A 1 91 ? 5.717 19.811 -10.278 1.00 45.56 91 GLY A CA 1
ATOM 652 C C . GLY A 1 91 ? 6.016 18.392 -10.706 1.00 45.56 91 GLY A C 1
ATOM 653 O O . GLY A 1 91 ? 7.177 18.042 -10.866 1.00 45.56 91 GLY A O 1
ATOM 654 N N . ALA A 1 92 ? 4.991 17.543 -10.806 1.00 55.78 92 ALA A N 1
ATOM 655 C CA . ALA A 1 92 ? 5.155 16.201 -11.350 1.00 55.78 92 ALA A CA 1
ATOM 656 C C . ALA A 1 92 ? 5.915 16.316 -12.674 1.00 55.78 92 ALA A C 1
ATOM 658 O O . ALA A 1 92 ? 5.396 16.938 -13.602 1.00 55.78 92 ALA A O 1
ATOM 659 N N . SER A 1 93 ? 7.12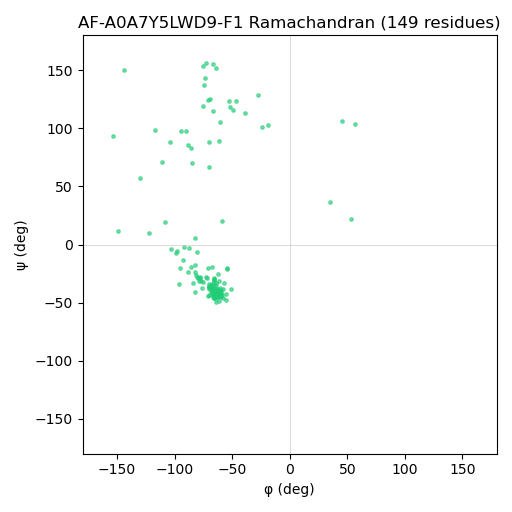8 15.758 -12.748 1.00 59.53 93 SER A N 1
ATOM 660 C CA . SER A 1 93 ? 7.815 15.619 -14.028 1.00 59.53 93 SER A CA 1
ATOM 661 C C . SER A 1 93 ? 6.794 15.053 -15.022 1.00 59.53 93 SER A C 1
ATOM 663 O O . SER A 1 93 ? 6.184 14.018 -14.722 1.00 59.53 93 SER A O 1
ATOM 665 N N . PRO A 1 94 ? 6.534 15.718 -16.164 1.00 66.44 94 PRO A N 1
ATOM 666 C CA . PRO A 1 94 ? 5.550 15.248 -17.139 1.00 66.44 94 PRO A CA 1
ATOM 667 C C . PRO A 1 94 ? 5.813 13.804 -17.594 1.00 66.44 94 PRO A C 1
ATOM 669 O O . PRO A 1 94 ? 4.891 13.116 -18.025 1.00 66.44 94 PRO A O 1
ATOM 672 N N . TYR A 1 95 ? 7.054 13.336 -17.420 1.00 64.38 95 TYR A N 1
ATOM 673 C CA . TYR A 1 95 ? 7.537 12.003 -17.761 1.00 64.38 95 TYR A CA 1
ATOM 674 C C . TYR A 1 95 ? 7.809 11.108 -16.544 1.00 64.38 95 TYR A C 1
ATOM 676 O O . TYR A 1 95 ? 8.548 10.134 -16.673 1.00 64.38 95 TYR A O 1
ATOM 684 N N . ALA A 1 96 ? 7.242 11.417 -15.372 1.00 83.81 96 ALA A N 1
ATOM 685 C CA . ALA A 1 96 ? 7.415 10.585 -14.185 1.00 83.81 96 ALA A CA 1
ATOM 686 C C . ALA A 1 96 ? 7.041 9.127 -14.495 1.00 83.81 96 ALA A C 1
ATOM 688 O O . ALA A 1 96 ? 5.937 8.811 -14.963 1.00 83.81 96 ALA A O 1
ATOM 689 N N . SER A 1 97 ? 7.995 8.237 -14.252 1.00 91.81 97 SER A N 1
ATOM 690 C CA . SER A 1 97 ? 7.833 6.810 -14.491 1.00 91.81 97 SER A CA 1
ATOM 691 C C . SER A 1 97 ? 6.792 6.218 -13.537 1.00 91.81 97 SER A C 1
ATOM 693 O O . SER A 1 97 ? 6.584 6.712 -12.425 1.00 91.81 97 SER A O 1
ATOM 695 N N . ALA A 1 98 ? 6.163 5.108 -13.932 1.00 92.19 98 ALA A N 1
ATOM 696 C CA . ALA A 1 98 ? 5.207 4.389 -13.085 1.00 92.19 98 ALA A CA 1
ATOM 697 C C . ALA A 1 98 ? 5.771 4.091 -11.678 1.00 92.19 98 ALA A C 1
ATOM 699 O O . ALA A 1 98 ? 5.078 4.225 -10.666 1.00 92.19 98 ALA A O 1
ATOM 700 N N . ARG A 1 99 ? 7.066 3.753 -11.607 1.00 91.81 99 ARG A N 1
ATOM 701 C CA . ARG A 1 99 ? 7.785 3.475 -10.359 1.00 91.81 99 ARG A CA 1
ATOM 702 C C 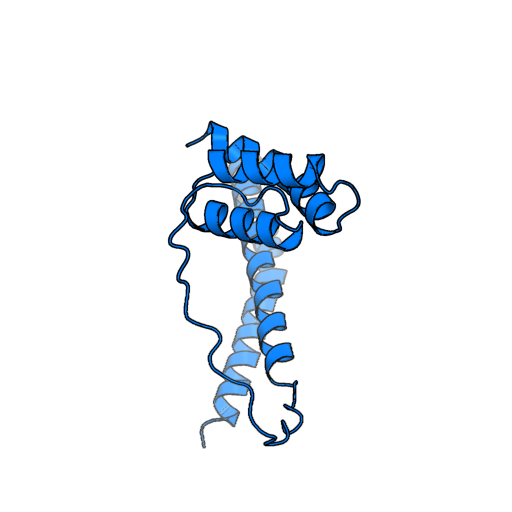. ARG A 1 99 ? 7.924 4.710 -9.469 1.00 91.81 99 ARG A C 1
ATOM 704 O O . ARG A 1 99 ? 7.733 4.595 -8.260 1.00 91.81 99 ARG A O 1
ATOM 711 N N . GLU A 1 100 ? 8.244 5.867 -10.041 1.00 92.38 100 GLU A N 1
ATOM 712 C CA . GLU A 1 100 ? 8.362 7.128 -9.296 1.00 92.38 100 GLU A CA 1
ATOM 713 C C . GLU A 1 100 ? 7.011 7.566 -8.740 1.00 92.38 100 GLU A C 1
ATOM 715 O O . GLU A 1 100 ? 6.913 7.852 -7.548 1.00 92.38 100 GLU A O 1
ATOM 720 N N . ILE A 1 101 ? 5.953 7.523 -9.558 1.00 93.00 101 ILE A N 1
ATOM 721 C CA . ILE A 1 101 ? 4.599 7.869 -9.106 1.00 93.00 101 ILE A CA 1
ATOM 722 C C . ILE A 1 101 ? 4.170 6.927 -7.974 1.00 93.00 101 ILE A C 1
ATOM 724 O O . ILE A 1 101 ? 3.686 7.387 -6.941 1.00 93.00 101 ILE A O 1
ATOM 728 N N . MET A 1 102 ? 4.414 5.618 -8.104 1.00 92.88 102 MET A N 1
ATOM 729 C CA . MET A 1 102 ? 4.109 4.650 -7.045 1.00 92.88 102 MET A CA 1
ATOM 730 C C . MET A 1 102 ? 4.935 4.886 -5.769 1.00 92.88 102 MET A C 1
ATOM 732 O O . MET A 1 102 ? 4.436 4.686 -4.659 1.00 92.88 102 MET A O 1
ATOM 736 N N . SER A 1 103 ? 6.187 5.334 -5.903 1.00 94.81 103 SER A N 1
ATOM 737 C CA . SER A 1 103 ? 7.000 5.756 -4.760 1.00 94.81 103 SER A CA 1
ATOM 738 C C . SER A 1 103 ? 6.374 6.963 -4.063 1.00 94.81 103 SER A C 1
ATOM 740 O O . SER A 1 103 ? 6.227 6.944 -2.844 1.00 94.81 103 SER A O 1
ATOM 742 N N . SER A 1 104 ? 5.928 7.972 -4.819 1.00 93.56 104 SER A N 1
ATOM 743 C CA . SER A 1 104 ? 5.226 9.132 -4.261 1.00 93.56 104 SER A CA 1
ATOM 744 C C . SER A 1 104 ? 3.916 8.741 -3.576 1.00 93.56 104 SER A C 1
ATOM 746 O O . SER A 1 104 ? 3.632 9.249 -2.496 1.00 93.56 104 SER A O 1
ATOM 748 N N . VAL A 1 105 ? 3.138 7.811 -4.145 1.00 94.94 105 VAL A N 1
ATOM 749 C CA . VAL A 1 105 ? 1.921 7.277 -3.502 1.00 94.94 105 VAL A CA 1
ATOM 750 C C . VAL A 1 105 ? 2.255 6.669 -2.141 1.00 94.94 105 VAL A C 1
ATOM 752 O O . VAL A 1 105 ? 1.571 6.965 -1.166 1.00 94.94 105 VAL A O 1
ATOM 755 N N . ARG A 1 106 ? 3.322 5.862 -2.046 1.00 94.62 106 ARG A N 1
ATOM 756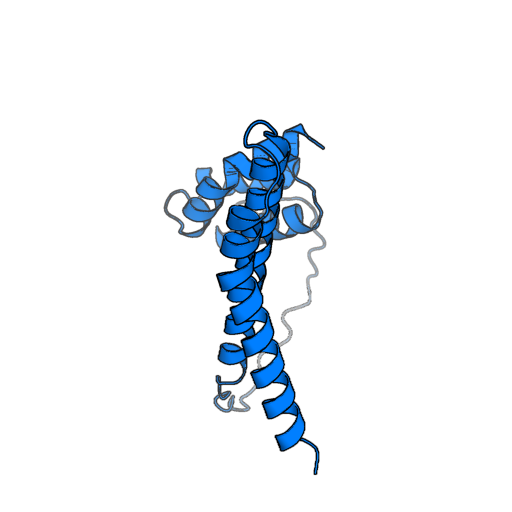 C CA . ARG A 1 106 ? 3.751 5.263 -0.773 1.00 94.62 106 ARG A CA 1
ATOM 757 C C . ARG A 1 106 ? 4.127 6.328 0.254 1.00 94.62 106 ARG A C 1
ATOM 759 O O . ARG A 1 106 ? 3.625 6.277 1.369 1.00 94.62 106 ARG A O 1
ATOM 766 N N . THR A 1 107 ? 4.949 7.301 -0.130 1.00 94.94 107 THR A N 1
ATOM 767 C CA . THR A 1 107 ? 5.337 8.397 0.767 1.00 94.94 107 THR A CA 1
ATOM 768 C C . THR A 1 107 ? 4.118 9.189 1.240 1.00 94.94 107 THR A C 1
ATOM 770 O O . THR A 1 107 ? 4.018 9.521 2.413 1.00 94.94 107 THR A O 1
ATOM 773 N N . LEU A 1 108 ? 3.145 9.454 0.365 1.00 94.19 108 LEU A N 1
ATOM 774 C CA . LEU A 1 108 ? 1.919 10.162 0.744 1.00 94.19 108 LEU A CA 1
ATOM 775 C C . LEU A 1 108 ? 1.037 9.346 1.696 1.00 94.19 108 LEU A C 1
ATOM 777 O O . LEU A 1 108 ? 0.410 9.927 2.572 1.00 94.19 108 LEU A O 1
ATOM 781 N N . VAL A 1 109 ? 1.017 8.019 1.556 1.00 94.94 109 VAL A N 1
ATOM 782 C CA . VAL A 1 109 ? 0.356 7.111 2.506 1.00 94.94 109 VAL A CA 1
ATOM 783 C C . VAL A 1 109 ? 1.053 7.122 3.867 1.00 94.94 109 VAL A C 1
ATOM 785 O O . VAL A 1 109 ? 0.375 7.175 4.886 1.00 94.94 109 VAL A O 1
ATOM 788 N N . GLU A 1 110 ? 2.387 7.100 3.894 1.00 93.88 110 GLU A N 1
ATOM 789 C CA . GLU A 1 110 ? 3.178 7.182 5.133 1.00 93.88 110 GLU A CA 1
ATOM 790 C C . GLU A 1 110 ? 2.988 8.523 5.854 1.00 93.88 110 GLU A C 1
ATOM 792 O O . GLU A 1 110 ? 2.975 8.568 7.079 1.00 93.88 110 GLU A O 1
ATOM 797 N N . LEU A 1 111 ? 2.789 9.603 5.095 1.00 95.00 111 LEU A N 1
ATOM 798 C CA . LEU A 1 111 ? 2.449 10.932 5.611 1.00 95.00 111 LEU A CA 1
ATOM 799 C C . LEU A 1 111 ? 0.951 11.103 5.916 1.00 95.00 111 LEU A C 1
ATOM 801 O O . LEU A 1 111 ? 0.520 12.220 6.195 1.00 95.00 111 LEU A O 1
ATOM 805 N N . GLU A 1 112 ? 0.155 10.037 5.799 1.00 95.31 112 GLU A N 1
ATOM 806 C CA . GLU A 1 112 ? -1.305 10.033 5.970 1.00 95.31 112 GLU A CA 1
ATOM 807 C C . GLU A 1 112 ? -2.044 11.076 5.107 1.00 95.31 112 GLU A C 1
ATOM 809 O O . GLU A 1 112 ? -3.186 11.451 5.368 1.00 95.31 112 GLU A O 1
ATOM 814 N N . ASN A 1 113 ? -1.424 11.533 4.018 1.00 95.44 113 ASN A N 1
ATOM 815 C CA . ASN A 1 113 ? -2.031 12.454 3.069 1.00 95.44 113 ASN A CA 1
ATOM 816 C C . ASN A 1 113 ? -2.859 11.671 2.043 1.00 95.44 113 ASN A C 1
ATOM 818 O O . ASN A 1 113 ? -2.508 11.545 0.863 1.00 95.44 113 ASN A O 1
ATOM 822 N N . TRP A 1 114 ? -3.975 11.121 2.519 1.00 95.12 114 TRP A N 1
ATOM 823 C CA . TRP A 1 114 ? -4.838 10.203 1.774 1.00 95.12 114 TRP A CA 1
ATOM 824 C C . TRP A 1 114 ? -5.372 10.805 0.472 1.00 95.12 114 TRP A C 1
ATOM 826 O O . TRP A 1 114 ? -5.425 10.127 -0.555 1.00 95.12 114 TRP A O 1
ATOM 836 N N . LYS A 1 115 ? -5.717 12.098 0.487 1.00 94.00 115 LYS A N 1
ATOM 837 C CA . LYS A 1 115 ? -6.259 12.810 -0.677 1.00 94.00 115 LYS A CA 1
ATOM 838 C C . LYS A 1 115 ? -5.244 12.886 -1.818 1.00 94.00 115 LYS A C 1
ATOM 840 O O . LYS A 1 115 ? -5.559 12.508 -2.947 1.00 94.00 115 LYS A O 1
ATOM 845 N N . MET A 1 116 ? -4.016 13.312 -1.521 1.00 92.75 116 MET A N 1
ATOM 846 C CA . MET A 1 116 ? -2.946 13.374 -2.520 1.00 92.75 116 MET A CA 1
ATOM 847 C C . MET A 1 116 ? -2.503 11.974 -2.955 1.00 92.75 116 MET A C 1
ATOM 849 O O . MET A 1 116 ? -2.234 11.761 -4.137 1.00 92.75 116 MET A O 1
ATOM 853 N N . ALA A 1 117 ? -2.459 11.006 -2.032 1.00 95.50 117 ALA A N 1
ATOM 854 C CA . ALA A 1 117 ? -2.130 9.618 -2.354 1.00 95.50 117 ALA A CA 1
ATOM 855 C C . ALA A 1 117 ? -3.123 9.022 -3.365 1.00 95.50 117 ALA A C 1
ATOM 857 O O . ALA A 1 117 ? -2.706 8.415 -4.351 1.00 95.50 117 ALA A O 1
ATOM 858 N N . CYS A 1 118 ? -4.426 9.245 -3.161 1.00 95.25 118 CYS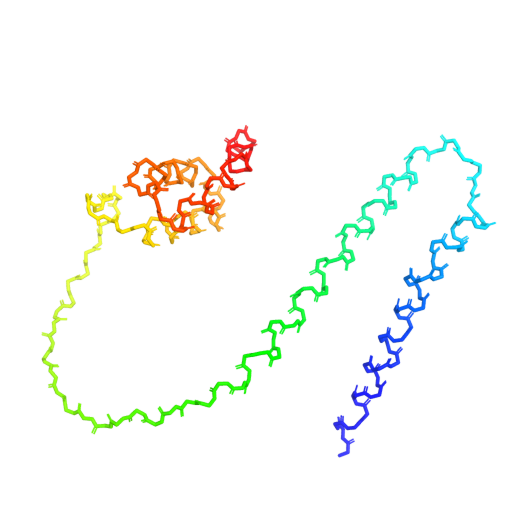 A N 1
ATOM 859 C CA . CYS A 1 118 ? -5.470 8.805 -4.085 1.00 95.25 118 CYS A CA 1
ATOM 860 C C . CYS A 1 118 ? -5.319 9.460 -5.464 1.00 95.25 118 CYS A C 1
ATOM 862 O O . CYS A 1 118 ? -5.375 8.769 -6.481 1.00 95.25 118 CYS A O 1
ATOM 864 N N . GLN A 1 119 ? -5.072 10.773 -5.508 1.00 94.69 119 GLN A N 1
ATOM 865 C CA . GLN A 1 119 ? -4.884 11.497 -6.766 1.00 94.69 119 GLN A CA 1
ATOM 866 C C . GLN A 1 119 ? -3.683 10.959 -7.561 1.00 94.69 119 GLN A C 1
ATOM 868 O O . GLN A 1 119 ? -3.785 10.728 -8.763 1.00 94.69 119 GLN A O 1
ATOM 873 N N . ARG A 1 120 ? -2.554 10.694 -6.892 1.00 94.19 120 ARG A N 1
ATOM 874 C CA . ARG A 1 120 ? -1.364 10.108 -7.531 1.00 94.19 120 ARG A CA 1
ATOM 875 C C . ARG A 1 120 ? -1.578 8.662 -7.976 1.00 94.19 120 ARG A C 1
ATOM 877 O O . ARG A 1 120 ? -1.063 8.260 -9.015 1.00 94.19 120 ARG A O 1
ATOM 884 N N . ALA A 1 121 ? -2.354 7.884 -7.224 1.00 95.50 121 ALA A N 1
ATOM 885 C CA . ALA A 1 121 ? -2.716 6.525 -7.614 1.00 95.50 121 ALA A CA 1
ATOM 886 C C . ALA A 1 121 ? -3.609 6.508 -8.868 1.00 95.50 121 ALA A C 1
ATOM 888 O O . ALA A 1 121 ? -3.420 5.653 -9.730 1.00 95.50 121 ALA A O 1
ATOM 889 N N . GLN A 1 122 ? -4.538 7.461 -9.003 1.00 95.25 122 GLN A N 1
ATOM 890 C CA . GLN A 1 122 ? -5.334 7.640 -10.223 1.00 95.25 122 GLN A CA 1
ATOM 891 C C . GLN A 1 122 ? -4.461 8.057 -11.411 1.00 95.25 122 GLN A C 1
ATOM 893 O O . GLN A 1 122 ? -4.533 7.419 -12.458 1.00 95.25 122 GLN A O 1
ATOM 898 N N . GLU A 1 123 ? -3.564 9.032 -11.223 1.00 94.50 123 GLU A N 1
ATOM 899 C CA . GLU A 1 123 ? -2.605 9.465 -12.255 1.00 94.50 123 GLU A CA 1
ATOM 900 C C . GLU A 1 123 ? -1.763 8.290 -12.783 1.00 94.50 123 GLU A C 1
ATOM 902 O O . GLU A 1 123 ? -1.563 8.154 -13.991 1.00 94.50 123 GLU A O 1
ATOM 907 N N . LEU A 1 124 ? -1.303 7.407 -11.891 1.00 94.75 124 LEU A N 1
ATOM 908 C CA . LEU A 1 124 ? -0.556 6.204 -12.259 1.00 94.75 124 LEU A CA 1
ATOM 909 C C . LEU A 1 124 ? -1.371 5.260 -13.155 1.00 94.75 124 LEU A C 1
ATOM 911 O O . LEU A 1 124 ? -0.838 4.731 -14.126 1.00 94.75 124 LEU A O 1
ATOM 915 N N . ILE A 1 125 ? -2.647 5.044 -12.831 1.00 95.38 125 ILE A N 1
ATOM 916 C CA . ILE A 1 125 ? -3.529 4.144 -13.586 1.00 95.38 125 ILE A CA 1
ATOM 917 C C . ILE A 1 125 ? -3.868 4.734 -14.956 1.00 95.38 125 ILE A C 1
ATOM 919 O O . ILE A 1 125 ? -3.920 3.998 -15.936 1.00 95.38 125 ILE A O 1
ATOM 923 N N . GLU A 1 126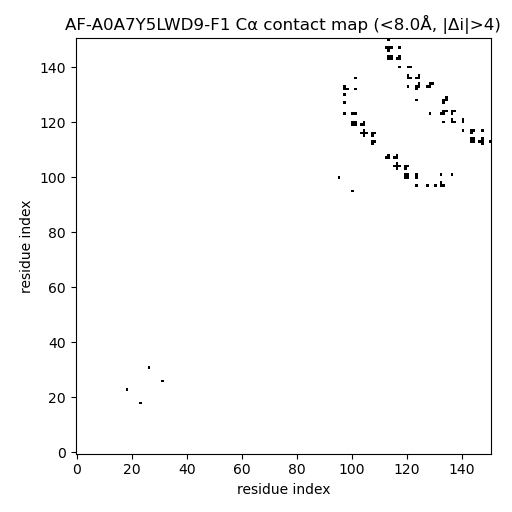 ? -4.078 6.048 -15.032 1.00 94.62 126 GLU A N 1
ATOM 924 C CA . GLU A 1 126 ? -4.401 6.738 -16.281 1.00 94.62 126 GLU A CA 1
ATOM 925 C C . GLU A 1 126 ? -3.210 6.790 -17.239 1.00 94.62 126 GLU A C 1
ATOM 927 O O . GLU A 1 126 ? -3.371 6.553 -18.435 1.00 94.62 126 GLU A O 1
ATOM 932 N N . ARG A 1 127 ? -2.006 7.083 -16.730 1.00 92.44 127 ARG A N 1
ATOM 933 C CA . ARG A 1 127 ? -0.811 7.230 -17.575 1.00 92.44 127 ARG A CA 1
ATOM 934 C C . ARG A 1 127 ? -0.123 5.914 -17.898 1.00 92.44 127 ARG A C 1
ATOM 936 O O . ARG A 1 127 ? 0.455 5.790 -18.973 1.00 92.44 127 ARG A O 1
ATOM 943 N N . HIS A 1 128 ? -0.161 4.950 -16.980 1.00 94.25 128 HIS A N 1
ATOM 944 C CA . HIS A 1 128 ? 0.580 3.693 -17.096 1.00 94.25 128 HIS A CA 1
ATOM 945 C C . HIS A 1 128 ? -0.323 2.471 -16.844 1.00 94.25 128 HIS A C 1
ATOM 947 O O . HIS A 1 128 ? -0.009 1.670 -15.959 1.00 94.25 128 HIS A O 1
ATOM 953 N N . PRO A 1 129 ? -1.431 2.287 -17.593 1.00 93.75 129 PRO A N 1
ATOM 954 C CA . PRO A 1 129 ? -2.450 1.270 -17.297 1.00 93.75 129 PRO A CA 1
ATOM 955 C C . PRO A 1 129 ? -1.927 -0.172 -17.329 1.00 93.75 129 PRO A C 1
ATOM 957 O O . PRO A 1 129 ? -2.389 -1.007 -16.552 1.00 93.75 129 PRO A O 1
ATOM 960 N N . ASP A 1 130 ? -0.933 -0.445 -18.175 1.00 94.06 130 ASP A N 1
ATOM 961 C CA . ASP A 1 130 ? -0.343 -1.778 -18.350 1.00 94.06 130 ASP A CA 1
ATOM 962 C C . ASP A 1 130 ? 0.808 -2.062 -17.369 1.00 94.06 130 ASP A C 1
ATOM 964 O O . ASP A 1 130 ? 1.372 -3.159 -17.351 1.00 94.06 130 ASP A O 1
ATOM 968 N N . SER A 1 131 ? 1.179 -1.084 -16.534 1.00 94.19 131 SER A N 1
ATOM 969 C CA . SER A 1 131 ? 2.267 -1.250 -15.571 1.00 94.19 131 SER A CA 1
ATOM 970 C C . SER A 1 131 ? 1.857 -2.154 -14.397 1.00 94.19 131 SER A C 1
ATOM 972 O O . SER A 1 131 ? 0.724 -2.080 -13.897 1.00 94.19 131 SER A O 1
ATOM 974 N N . PRO A 1 132 ? 2.775 -2.991 -13.876 1.00 94.12 132 PRO A N 1
ATOM 975 C CA . PRO A 1 132 ? 2.494 -3.785 -12.683 1.00 94.12 132 PRO A CA 1
ATOM 976 C C . PRO A 1 132 ? 2.215 -2.903 -11.453 1.00 94.12 132 PRO A C 1
ATOM 978 O O . PRO A 1 132 ? 1.508 -3.324 -10.533 1.00 94.12 132 PRO A O 1
ATOM 981 N N . GLU A 1 133 ? 2.737 -1.675 -11.422 1.00 92.06 133 GLU A N 1
ATOM 982 C CA . GLU A 1 133 ? 2.449 -0.667 -10.404 1.00 92.06 133 GLU A CA 1
ATOM 983 C C . GLU A 1 133 ? 0.994 -0.191 -10.465 1.00 92.06 133 GLU A C 1
ATOM 985 O O . GLU A 1 133 ? 0.337 -0.152 -9.423 1.00 92.06 133 GLU A O 1
ATOM 990 N N . ALA A 1 134 ? 0.453 0.093 -11.655 1.00 94.25 134 ALA A N 1
ATOM 991 C CA . ALA A 1 134 ? -0.949 0.479 -11.818 1.00 94.25 134 ALA A CA 1
ATOM 992 C C . ALA A 1 134 ? -1.907 -0.632 -11.375 1.00 94.25 134 ALA A C 1
ATOM 994 O O . ALA A 1 134 ? -2.894 -0.362 -10.688 1.00 94.25 134 ALA A O 1
ATOM 995 N N . ALA A 1 135 ? -1.585 -1.898 -11.662 1.00 94.69 135 ALA A N 1
ATOM 996 C CA . ALA A 1 135 ? -2.373 -3.032 -11.178 1.00 94.69 135 ALA A CA 1
ATOM 997 C C . ALA A 1 135 ? -2.418 -3.100 -9.638 1.00 94.69 135 ALA A C 1
ATOM 999 O O . ALA A 1 135 ? -3.457 -3.425 -9.057 1.00 94.69 135 ALA A O 1
ATOM 1000 N N . LYS A 1 136 ? -1.310 -2.772 -8.958 1.00 93.50 136 LYS A N 1
ATOM 1001 C CA . LYS A 1 136 ? -1.264 -2.677 -7.487 1.00 93.50 136 LYS A CA 1
ATOM 1002 C C . LYS A 1 136 ? -2.041 -1.465 -6.976 1.00 93.50 136 LYS A C 1
ATOM 1004 O O . LYS A 1 136 ? -2.804 -1.604 -6.025 1.00 93.50 136 LYS A O 1
ATOM 1009 N N . ALA A 1 137 ? -1.877 -0.305 -7.608 1.00 94.44 137 ALA A N 1
ATOM 1010 C CA . ALA A 1 137 ? -2.593 0.912 -7.243 1.00 94.44 137 ALA A CA 1
ATOM 1011 C C . ALA A 1 137 ? -4.110 0.731 -7.365 1.00 94.44 137 ALA A C 1
ATOM 1013 O O . ALA A 1 137 ? -4.830 1.067 -6.433 1.00 94.44 137 ALA A O 1
ATOM 1014 N N . LYS A 1 138 ? -4.587 0.088 -8.438 1.00 94.75 138 LYS A N 1
ATOM 1015 C CA . LYS A 1 138 ? -6.010 -0.203 -8.659 1.00 94.75 138 LYS A CA 1
ATOM 1016 C C . LYS A 1 138 ? -6.618 -1.066 -7.551 1.00 94.75 138 LYS A C 1
ATOM 1018 O O . LYS A 1 138 ? -7.728 -0.791 -7.120 1.00 94.75 138 LYS A O 1
ATOM 1023 N N . LYS A 1 139 ? -5.881 -2.063 -7.045 1.00 93.88 139 LYS A N 1
ATOM 1024 C CA . LYS A 1 139 ? -6.326 -2.904 -5.914 1.00 93.88 139 LYS A CA 1
ATOM 1025 C C . LYS A 1 139 ? -6.455 -2.128 -4.602 1.00 93.88 139 LYS A C 1
ATOM 1027 O O . LYS A 1 139 ? -7.274 -2.487 -3.767 1.00 93.88 139 LYS A O 1
ATOM 1032 N N . ASN A 1 140 ? -5.638 -1.094 -4.419 1.00 93.19 140 ASN A N 1
ATOM 1033 C CA . ASN A 1 140 ? -5.601 -0.305 -3.188 1.00 93.19 140 ASN A CA 1
ATOM 1034 C C . ASN A 1 140 ? -6.428 0.987 -3.283 1.00 93.19 140 ASN A C 1
ATOM 1036 O O . ASN A 1 140 ? -6.558 1.695 -2.287 1.00 93.19 140 ASN A O 1
ATOM 1040 N N . LEU A 1 141 ? -6.971 1.311 -4.459 1.00 93.44 141 LEU A N 1
ATOM 1041 C CA . LEU A 1 141 ? -7.624 2.588 -4.733 1.00 93.44 141 LEU A CA 1
ATOM 1042 C C . LEU A 1 141 ? -8.885 2.782 -3.886 1.00 93.44 141 LEU A C 1
ATOM 1044 O O . LEU A 1 141 ? -9.040 3.843 -3.289 1.00 93.44 141 LEU A O 1
ATOM 1048 N N . ASP A 1 142 ? -9.709 1.743 -3.737 1.00 93.81 142 ASP A N 1
ATOM 1049 C CA . ASP A 1 142 ? -10.915 1.788 -2.897 1.00 93.81 142 ASP A CA 1
ATOM 1050 C C . ASP A 1 142 ? -10.572 2.075 -1.425 1.00 93.81 142 ASP A C 1
ATOM 1052 O O . ASP A 1 142 ? -11.221 2.883 -0.758 1.00 93.81 142 ASP A O 1
ATOM 1056 N N . TYR A 1 143 ? -9.495 1.462 -0.921 1.00 93.06 143 TYR A N 1
ATOM 1057 C CA . TYR A 1 143 ? -9.006 1.703 0.436 1.00 93.06 143 TYR A CA 1
ATOM 1058 C C . TYR A 1 143 ? -8.500 3.142 0.610 1.00 93.06 143 TYR A C 1
ATOM 1060 O O . TYR A 1 143 ? -8.854 3.809 1.584 1.00 93.06 143 TYR A O 1
ATOM 1068 N N . LEU A 1 144 ? -7.709 3.642 -0.347 1.00 92.75 144 LEU A N 1
ATOM 1069 C CA . LEU A 1 144 ? -7.212 5.021 -0.332 1.00 92.75 144 LEU A CA 1
ATOM 1070 C C . LEU A 1 144 ? -8.359 6.037 -0.387 1.00 92.75 144 LEU A C 1
ATOM 1072 O O . LEU A 1 144 ? -8.328 7.024 0.345 1.00 92.75 144 LEU A O 1
ATOM 1076 N N . GLN A 1 145 ? -9.389 5.781 -1.199 1.00 93.75 145 GLN A N 1
ATOM 1077 C CA . GLN A 1 145 ? -10.580 6.627 -1.286 1.00 93.75 145 GLN A CA 1
ATOM 1078 C C . GLN A 1 145 ? -11.378 6.635 0.016 1.00 93.75 145 GLN A C 1
ATOM 1080 O O . GLN A 1 145 ? -11.759 7.706 0.486 1.00 93.75 145 GLN A O 1
ATOM 1085 N N . SER A 1 146 ? -11.589 5.468 0.631 1.00 93.62 146 SER A N 1
ATOM 1086 C CA . SER A 1 146 ? -12.271 5.376 1.925 1.00 93.62 146 SER A CA 1
ATOM 1087 C C . SER A 1 146 ? -11.539 6.180 3.003 1.00 93.62 146 SER A C 1
ATOM 1089 O O . SER A 1 146 ? -12.167 6.936 3.741 1.00 93.62 146 SER A O 1
ATOM 1091 N N . LYS A 1 147 ? -10.204 6.095 3.055 1.00 91.38 147 LYS A N 1
ATOM 1092 C CA . LYS A 1 147 ? -9.392 6.890 3.988 1.00 91.38 147 LYS A CA 1
ATOM 1093 C C . LYS A 1 147 ? -9.442 8.387 3.695 1.00 91.38 147 LYS A C 1
ATOM 1095 O O . LYS A 1 147 ? -9.561 9.172 4.628 1.00 91.38 147 LYS A O 1
ATOM 1100 N N . ALA A 1 148 ? -9.418 8.781 2.423 1.00 91.56 148 ALA A N 1
ATOM 1101 C CA . ALA A 1 148 ? -9.494 10.184 2.018 1.00 91.56 148 ALA A CA 1
ATOM 1102 C C . ALA A 1 148 ? -10.848 10.851 2.314 1.00 91.56 148 ALA A C 1
ATOM 1104 O O . ALA A 1 148 ? -10.912 12.073 2.340 1.00 91.56 148 ALA A O 1
ATOM 1105 N N . GLN A 1 149 ? -11.918 10.077 2.514 1.00 87.31 149 GLN A N 1
ATOM 1106 C CA . GLN A 1 149 ? -13.227 10.595 2.936 1.00 87.31 149 GLN A CA 1
ATOM 1107 C C . GLN A 1 149 ? -13.357 10.738 4.460 1.00 87.31 149 GLN A C 1
ATOM 1109 O O . GLN A 1 149 ? -14.259 11.430 4.927 1.00 87.31 149 GLN A O 1
ATOM 1114 N N . LEU A 1 150 ? -12.504 10.052 5.228 1.00 76.38 150 LEU A N 1
ATOM 1115 C CA . LEU A 1 150 ? -12.567 9.994 6.692 1.00 76.38 150 LEU A CA 1
ATOM 1116 C C . LEU A 1 150 ? -11.656 11.011 7.395 1.00 76.38 150 LEU A C 1
ATOM 1118 O O . LEU A 1 150 ? -11.870 11.263 8.580 1.00 76.38 150 LEU A O 1
ATOM 1122 N N . GLY A 1 151 ? -10.636 11.532 6.707 1.00 60.75 151 GLY A N 1
ATOM 1123 C CA . GLY A 1 151 ? -9.696 12.540 7.219 1.00 60.75 151 GLY A CA 1
ATOM 1124 C C . GLY A 1 151 ? -9.926 13.903 6.591 1.00 60.75 151 GLY A C 1
ATOM 1125 O O . GLY A 1 151 ? -9.755 14.902 7.319 1.00 60.75 151 GLY A O 1
#

Foldseek 3Di:
DPPVVVVVVVVVVVVVVVCCVVCVVVCCVVPPPDDPDPVVVVVVVVVVVVVVVVVVVVVVVVVVVPDDDDDDDPDDDDDDPDDPPPPDPDDPPPCQDLVNLLVVLVVCVVVLVLVVSLVSLVVSCVPPVPDPSNVVSVVCNVVSVVSNV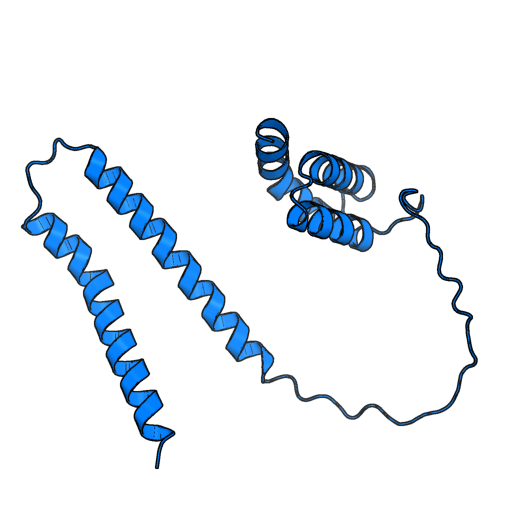VD

Mean predicted aligned error: 19.61 Å

Nearest PDB structures (foldseek):
  7rj5-assembly1_D  TM=8.481E-01  e=2.352E-01  Escherichia coli
  2xev-assembly1_A  TM=8.660E-01  e=3.384E-01  Xanthomonas campestris
  6lyr-assembly1_D  TM=8.650E-01  e=3.185E-01  Escherichia coli K-12
  5efr-assembly1_A  TM=8.675E-01  e=1.365E+00  Rhodothermus marinus
  9hmf-assembly1_K  TM=7.369E-01  e=1.071E+00  Campylobacter jejuni

Radius of gyration: 24.92 Å; Cα contacts (8 Å, |Δi|>4): 63; chains: 1; bounding box: 65×48×47 Å

Sequence (151 aa):
MRRAEAATFFAVLAGAMFLLMVMGPVFLYAFGPSANDRSFLLLGFLMLGIGQGACLFGISAILREGAAEPAQPAGAGSPREDLMTDAGAPGASPYASAREIMSSVRTLVELENWKMACQRAQELIERHPDSPEAAKAKKNLDYLQSKAQLG